Protein AF-A0A439CMP8-F1 (afdb_monomer)

Sequence (74 aa):
PRRAAQGRGRALWEQNAKLYICGSRAIGEGVKTEVVKMVINGKKERGDEDASEESVKEWWEGLRNVRYATDVFD

Radius of gyration: 13.37 Å; Cα contacts (8 Å, |Δi|>4): 59; chains: 1; bounding box: 38×22×31 Å

Organism: NCBI:txid363999

Structure (mmCIF, N/CA/C/O backbone):
data_AF-A0A439CMP8-F1
#
_entry.id   AF-A0A439CMP8-F1
#
loop_
_atom_site.group_PDB
_atom_site.id
_atom_site.type_symbol
_atom_site.label_atom_id
_atom_site.label_alt_id
_atom_site.label_comp_id
_atom_site.label_asym_id
_atom_site.label_entity_id
_atom_site.label_seq_id
_atom_site.pdbx_PDB_ins_code
_atom_site.Cartn_x
_atom_site.Cartn_y
_atom_site.Cartn_z
_atom_site.occupancy
_atom_site.B_iso_or_equiv
_atom_site.auth_seq_id
_atom_site.auth_comp_id
_atom_site.auth_asym_id
_atom_site.auth_atom_id
_atom_site.pdbx_PDB_model_num
ATOM 1 N N . PRO A 1 1 ? -22.078 12.565 -7.317 1.00 48.41 1 PRO A N 1
ATOM 2 C CA . PRO A 1 1 ? -21.22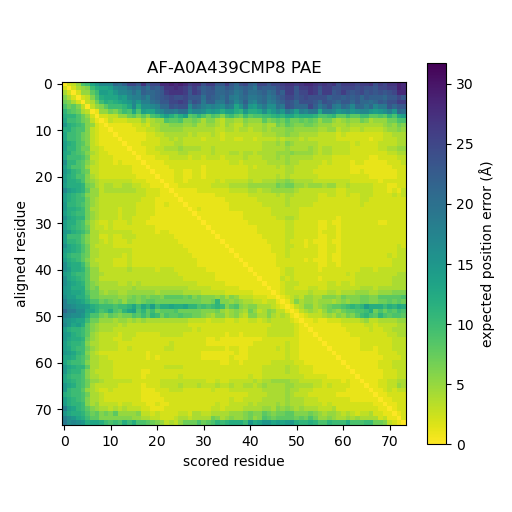1 11.981 -8.385 1.00 48.41 1 PRO A CA 1
ATOM 3 C C . PRO A 1 1 ? -19.770 11.651 -7.965 1.00 48.41 1 PRO A C 1
ATOM 5 O O . PRO A 1 1 ? -19.293 10.583 -8.324 1.00 48.41 1 PRO A O 1
ATOM 8 N N . ARG A 1 2 ? -19.067 12.502 -7.192 1.00 47.19 2 ARG A N 1
ATOM 9 C CA . ARG A 1 2 ? -17.653 12.264 -6.803 1.00 47.19 2 ARG A CA 1
ATOM 10 C C . ARG A 1 2 ? -17.419 11.151 -5.760 1.00 47.19 2 ARG A C 1
ATOM 12 O O . ARG A 1 2 ? -16.355 10.546 -5.767 1.00 47.19 2 ARG A O 1
ATOM 19 N N . ARG A 1 3 ? -18.410 10.815 -4.921 1.00 47.41 3 ARG A N 1
ATOM 20 C CA . ARG A 1 3 ? -18.286 9.755 -3.891 1.00 47.41 3 ARG A CA 1
ATOM 21 C C . ARG A 1 3 ? -18.315 8.318 -4.439 1.00 47.41 3 ARG A C 1
ATOM 23 O O . ARG A 1 3 ? -17.722 7.438 -3.835 1.00 47.41 3 ARG A O 1
ATOM 30 N N . ALA A 1 4 ? -18.942 8.071 -5.593 1.00 46.66 4 ALA A N 1
ATOM 31 C CA . ALA A 1 4 ? -19.047 6.716 -6.157 1.00 46.66 4 ALA A CA 1
ATOM 32 C C . ALA A 1 4 ? -17.728 6.201 -6.775 1.00 46.66 4 ALA A C 1
ATOM 34 O O . ALA A 1 4 ? -17.521 4.994 -6.871 1.00 46.66 4 ALA A O 1
ATOM 35 N N . ALA A 1 5 ? -16.821 7.101 -7.176 1.00 49.69 5 ALA A N 1
ATOM 36 C CA . ALA A 1 5 ? -15.498 6.734 -7.685 1.00 49.69 5 ALA A CA 1
ATOM 37 C C . ALA A 1 5 ? -14.495 6.428 -6.555 1.00 49.69 5 ALA A C 1
ATOM 39 O O . ALA A 1 5 ? -13.665 5.536 -6.711 1.00 49.69 5 ALA A O 1
ATOM 40 N N . GLN A 1 6 ? -14.620 7.097 -5.399 1.00 53.00 6 GLN A N 1
ATOM 41 C CA . GLN A 1 6 ? -13.745 6.898 -4.230 1.00 53.00 6 GLN A CA 1
ATOM 42 C C . GLN A 1 6 ? -13.837 5.487 -3.616 1.00 53.00 6 GLN A C 1
ATOM 44 O O . GLN A 1 6 ? -12.893 5.048 -2.971 1.00 53.00 6 GLN A O 1
ATOM 49 N N . GLY A 1 7 ? -14.925 4.744 -3.851 1.00 60.62 7 GLY A N 1
ATOM 50 C CA . GLY A 1 7 ? -15.102 3.391 -3.305 1.00 60.62 7 GLY A CA 1
ATOM 51 C C . GLY A 1 7 ? -14.439 2.262 -4.104 1.00 60.62 7 GLY A C 1
ATOM 52 O O . GLY A 1 7 ? -14.162 1.208 -3.539 1.00 60.62 7 GLY A O 1
ATOM 53 N N . ARG A 1 8 ? -14.161 2.448 -5.404 1.00 71.50 8 ARG A N 1
ATOM 54 C CA . ARG A 1 8 ? -13.720 1.335 -6.274 1.00 71.50 8 ARG A CA 1
ATOM 55 C C . ARG A 1 8 ? -12.312 0.850 -5.943 1.00 71.50 8 ARG A C 1
ATOM 57 O O . ARG A 1 8 ? -12.095 -0.352 -5.870 1.00 71.50 8 ARG A O 1
ATOM 64 N N . GLY A 1 9 ? -11.379 1.774 -5.704 1.00 78.69 9 GLY A N 1
ATOM 65 C CA . GLY A 1 9 ? -10.008 1.424 -5.315 1.00 78.69 9 GLY A CA 1
ATOM 66 C C . GLY A 1 9 ? -9.967 0.659 -3.991 1.00 78.69 9 GLY A C 1
ATOM 67 O O . GLY A 1 9 ? -9.291 -0.360 -3.885 1.00 78.69 9 GLY A O 1
ATOM 68 N N . ARG A 1 10 ? -10.775 1.090 -3.014 1.00 81.25 10 ARG A N 1
ATOM 69 C CA . ARG A 1 10 ? -10.907 0.411 -1.723 1.00 81.25 10 ARG A CA 1
ATOM 70 C C . ARG A 1 10 ? -11.512 -0.990 -1.863 1.00 81.25 10 ARG A C 1
ATOM 72 O O . ARG A 1 10 ? -10.952 -1.936 -1.324 1.00 81.25 10 ARG A O 1
ATOM 79 N N . ALA A 1 11 ? -12.594 -1.131 -2.629 1.00 87.88 11 ALA A N 1
ATOM 80 C CA . ALA A 1 11 ? -13.230 -2.427 -2.863 1.00 87.88 11 ALA A CA 1
ATOM 81 C C . ALA A 1 11 ? -12.286 -3.424 -3.559 1.00 87.88 11 ALA A C 1
ATOM 83 O O . ALA A 1 11 ? -12.267 -4.598 -3.205 1.00 87.88 11 ALA A O 1
ATOM 84 N N . LEU A 1 12 ? -11.483 -2.964 -4.526 1.00 91.19 12 LEU A N 1
ATOM 85 C CA . LEU A 1 12 ? -10.466 -3.792 -5.182 1.00 91.19 12 LEU A CA 1
ATOM 86 C C . LEU A 1 12 ? -9.361 -4.208 -4.208 1.00 91.19 12 LEU A C 1
ATOM 88 O O . LEU A 1 12 ? -8.936 -5.361 -4.203 1.00 91.19 12 LEU A O 1
ATOM 92 N N . TRP A 1 13 ? -8.907 -3.281 -3.364 1.00 90.25 13 TRP A N 1
ATO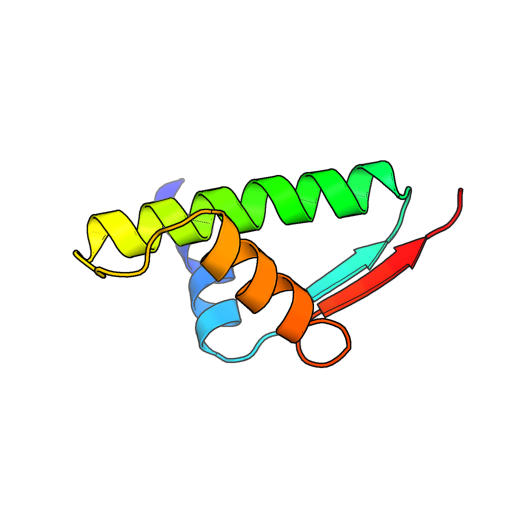M 93 C CA . TRP A 1 13 ? -7.896 -3.571 -2.355 1.00 90.25 13 TRP A CA 1
ATOM 94 C C . TRP A 1 13 ? -8.366 -4.640 -1.363 1.00 90.25 13 TRP A C 1
ATOM 96 O O . TRP A 1 13 ? -7.631 -5.596 -1.119 1.00 90.25 13 TRP A O 1
ATOM 106 N N . GLU A 1 14 ? -9.600 -4.521 -0.861 1.00 88.81 14 GLU A N 1
ATOM 107 C CA . GLU A 1 14 ? -10.256 -5.515 0.003 1.00 88.81 14 GLU A CA 1
ATOM 108 C C . GLU A 1 14 ? -10.413 -6.882 -0.697 1.00 88.81 14 GLU A C 1
ATOM 110 O O . GLU A 1 14 ? -10.338 -7.921 -0.049 1.00 88.81 14 GLU A O 1
ATOM 115 N N . GLN A 1 15 ? -10.524 -6.897 -2.030 1.00 93.81 15 GLN A N 1
ATOM 116 C CA . GLN A 1 15 ? -10.576 -8.100 -2.877 1.00 93.81 15 GLN A CA 1
ATOM 117 C C . GLN A 1 15 ? -9.196 -8.596 -3.344 1.00 93.81 15 GLN A C 1
ATOM 119 O O . GLN A 1 15 ? -9.067 -9.245 -4.380 1.00 93.81 15 GLN A O 1
ATOM 124 N N . ASN A 1 16 ? -8.141 -8.309 -2.589 1.00 91.81 16 ASN A N 1
ATOM 125 C CA . ASN A 1 16 ? -6.786 -8.763 -2.884 1.00 91.81 16 ASN A CA 1
ATOM 126 C C . ASN A 1 16 ? -6.157 -8.243 -4.205 1.00 91.81 16 ASN A C 1
ATOM 128 O O . ASN A 1 16 ? -5.241 -8.869 -4.747 1.00 91.81 16 ASN A O 1
ATOM 132 N N . ALA A 1 17 ? -6.526 -7.048 -4.682 1.00 94.88 17 ALA A N 1
ATOM 133 C CA . ALA A 1 17 ? -5.854 -6.418 -5.830 1.00 94.88 17 ALA A CA 1
ATOM 134 C C . ALA A 1 17 ? -4.371 -6.088 -5.571 1.00 94.88 17 ALA A C 1
ATOM 136 O O . ALA A 1 17 ? -4.009 -5.682 -4.467 1.00 94.88 17 ALA A O 1
ATOM 137 N N . LYS A 1 18 ? -3.519 -6.213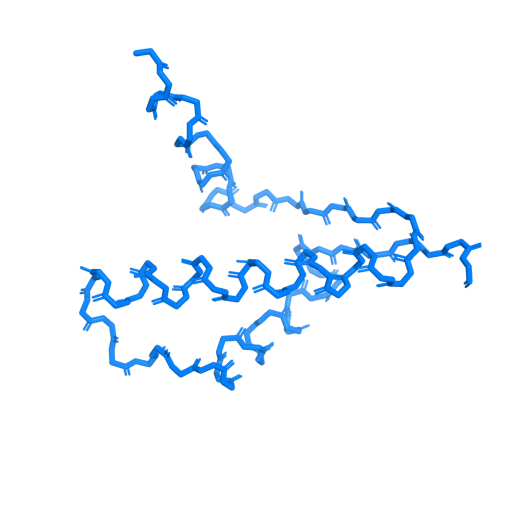 -6.596 1.00 95.88 18 LYS A N 1
ATOM 138 C CA . LYS A 1 18 ? -2.089 -5.866 -6.529 1.00 95.88 18 LYS A CA 1
ATOM 139 C C . LYS A 1 18 ? -1.842 -4.413 -6.946 1.00 95.88 18 LYS A C 1
ATOM 141 O O . LYS A 1 18 ? -2.510 -3.916 -7.850 1.00 95.88 18 LYS A O 1
ATOM 146 N N . LEU A 1 19 ? -0.862 -3.760 -6.326 1.00 95.12 19 LEU A N 1
ATOM 147 C CA . LEU A 1 19 ? -0.427 -2.397 -6.643 1.00 95.12 19 LEU A CA 1
ATOM 148 C C . LEU A 1 19 ? 0.982 -2.396 -7.254 1.00 95.12 19 LEU A C 1
ATOM 150 O O . LEU A 1 19 ? 1.902 -3.000 -6.717 1.00 95.12 19 LEU A O 1
ATOM 154 N N . TYR A 1 20 ? 1.176 -1.669 -8.349 1.00 96.12 20 TYR A N 1
ATOM 155 C CA . TYR A 1 20 ? 2.484 -1.509 -8.983 1.00 96.12 20 TYR A CA 1
ATOM 156 C C . TYR A 1 20 ? 2.832 -0.027 -9.020 1.00 96.12 20 TYR A C 1
ATOM 158 O O . TYR A 1 20 ? 2.033 0.785 -9.485 1.00 96.12 20 TYR A O 1
ATOM 166 N N . ILE A 1 21 ? 4.003 0.321 -8.497 1.00 96.06 21 ILE A N 1
ATOM 167 C CA . ILE A 1 21 ? 4.485 1.697 -8.399 1.00 96.06 21 ILE A CA 1
ATOM 168 C C . ILE A 1 21 ? 5.712 1.806 -9.297 1.00 96.06 21 ILE A C 1
ATOM 170 O O . ILE A 1 21 ? 6.681 1.089 -9.089 1.00 96.06 21 ILE A O 1
ATOM 174 N N . CYS A 1 22 ? 5.663 2.677 -10.298 1.00 96.38 22 CYS A N 1
ATOM 175 C CA . CYS A 1 22 ? 6.732 2.881 -11.273 1.00 96.38 22 CYS A CA 1
ATOM 176 C C . CYS A 1 22 ? 7.107 4.369 -11.298 1.00 96.38 22 CYS A C 1
ATOM 178 O O . CYS A 1 22 ? 6.214 5.219 -11.260 1.00 96.38 22 CYS 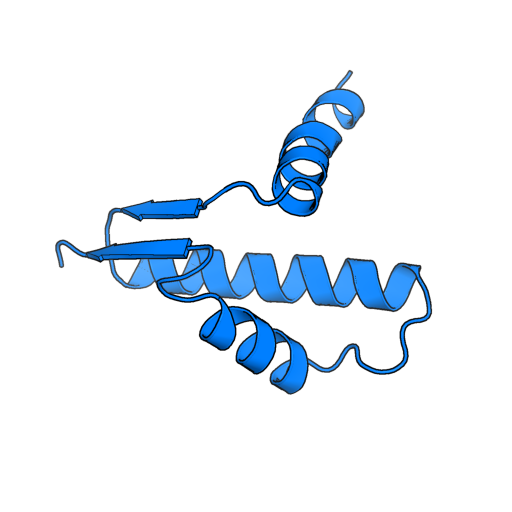A O 1
ATOM 180 N N . GLY A 1 23 ? 8.404 4.689 -11.321 1.00 95.38 23 GLY A N 1
ATOM 181 C CA . GLY A 1 23 ? 8.897 6.068 -11.400 1.00 95.38 23 GLY A CA 1
ATOM 182 C C . GLY A 1 23 ? 10.120 6.325 -10.520 1.00 95.38 23 GLY A C 1
ATOM 183 O O . GLY A 1 23 ? 11.017 5.495 -10.443 1.00 95.38 23 GLY A O 1
ATOM 184 N N . SER A 1 24 ? 10.179 7.485 -9.868 1.00 96.56 24 SER A N 1
ATOM 185 C CA . SER A 1 24 ? 11.265 7.822 -8.941 1.00 96.56 24 SER A CA 1
ATOM 186 C C . SER A 1 24 ? 11.077 7.201 -7.555 1.00 96.56 24 SER A C 1
ATOM 188 O O . SER A 1 24 ? 9.950 6.912 -7.136 1.00 96.56 24 SER A O 1
ATOM 190 N N . ARG A 1 25 ? 12.161 7.095 -6.773 1.00 95.38 25 ARG A N 1
ATOM 191 C CA . ARG A 1 25 ? 12.081 6.738 -5.338 1.00 95.38 25 ARG A CA 1
ATOM 192 C C . ARG A 1 25 ? 11.121 7.653 -4.582 1.00 95.38 25 ARG A C 1
ATOM 194 O O . ARG A 1 25 ? 10.346 7.185 -3.752 1.00 95.38 25 ARG A O 1
ATOM 201 N N . ALA A 1 26 ? 11.124 8.944 -4.917 1.00 96.44 26 ALA A N 1
ATOM 202 C CA . ALA A 1 26 ? 10.236 9.932 -4.310 1.00 96.44 26 ALA A CA 1
ATOM 203 C C . ALA A 1 26 ? 8.745 9.611 -4.530 1.00 96.44 26 ALA A C 1
ATOM 205 O O . ALA A 1 26 ? 7.935 9.830 -3.629 1.00 96.44 26 ALA A O 1
ATOM 206 N N . ILE A 1 27 ? 8.376 9.047 -5.688 1.00 95.69 27 ILE A N 1
ATOM 207 C CA . ILE A 1 27 ? 7.002 8.583 -5.938 1.00 95.69 27 ILE A CA 1
ATOM 208 C C . ILE A 1 27 ? 6.658 7.413 -5.010 1.00 95.69 27 ILE A C 1
ATOM 210 O O . ILE A 1 27 ? 5.587 7.417 -4.405 1.00 95.69 27 ILE A O 1
ATOM 214 N N . GLY A 1 28 ? 7.567 6.446 -4.852 1.00 95.25 28 GLY A N 1
ATOM 215 C CA . GLY A 1 28 ? 7.393 5.321 -3.925 1.00 95.25 28 GLY A CA 1
ATOM 216 C C . GLY A 1 28 ? 7.122 5.770 -2.488 1.00 95.25 28 GLY A C 1
ATOM 217 O O . GLY A 1 28 ? 6.140 5.340 -1.878 1.00 95.25 28 GLY A O 1
ATOM 218 N N . GLU A 1 29 ? 7.935 6.695 -1.979 1.00 95.69 29 GLU A N 1
ATOM 219 C CA . GLU A 1 29 ? 7.780 7.245 -0.626 1.00 95.69 29 GLU A CA 1
ATOM 220 C C . GLU A 1 29 ? 6.499 8.074 -0.463 1.00 95.69 29 GLU A C 1
ATOM 222 O O . GLU A 1 29 ? 5.822 7.994 0.568 1.00 95.69 29 GLU A O 1
ATOM 227 N N . GLY A 1 30 ? 6.113 8.830 -1.495 1.00 97.19 30 GLY A N 1
ATOM 228 C CA . GLY A 1 30 ? 4.855 9.575 -1.509 1.00 97.19 30 GLY A CA 1
ATOM 229 C C . GLY A 1 30 ? 3.637 8.654 -1.417 1.00 97.19 30 GLY A C 1
ATOM 230 O O . GLY A 1 30 ? 2.749 8.878 -0.592 1.00 97.19 30 GLY A O 1
ATOM 231 N N . VAL A 1 31 ? 3.623 7.574 -2.207 1.00 96.19 31 VAL A N 1
ATOM 232 C CA . VAL A 1 31 ? 2.557 6.560 -2.168 1.00 96.19 31 VAL A CA 1
ATOM 233 C C . VAL A 1 31 ? 2.497 5.883 -0.800 1.00 96.19 31 VAL A C 1
ATOM 235 O O . VAL A 1 31 ? 1.418 5.806 -0.216 1.00 96.19 31 VAL A O 1
ATOM 238 N N . LYS A 1 32 ? 3.639 5.444 -0.257 1.00 95.62 32 LYS A N 1
ATOM 239 C CA . LYS A 1 32 ? 3.720 4.852 1.087 1.00 95.62 32 LYS A CA 1
ATOM 240 C C . LYS A 1 32 ? 3.125 5.782 2.145 1.00 95.62 32 LYS A C 1
ATOM 242 O O . LYS A 1 32 ? 2.276 5.363 2.928 1.00 95.62 32 LYS A O 1
ATOM 247 N N . THR A 1 33 ? 3.535 7.049 2.135 1.00 96.44 33 THR A N 1
ATOM 248 C CA . THR A 1 33 ? 3.060 8.067 3.082 1.00 96.44 33 THR A CA 1
ATOM 249 C C . THR A 1 33 ? 1.541 8.221 3.033 1.00 96.44 33 THR A C 1
ATOM 251 O O . THR A 1 33 ? 0.889 8.242 4.078 1.00 96.44 33 THR A O 1
ATOM 254 N N . GLU A 1 34 ? 0.959 8.310 1.836 1.00 95.69 34 GLU A N 1
ATOM 255 C CA . GLU A 1 34 ? -0.485 8.496 1.693 1.00 95.69 34 GLU A CA 1
ATOM 256 C C . GLU A 1 34 ? -1.270 7.232 2.061 1.00 95.69 34 GLU A C 1
ATOM 258 O O . GLU A 1 34 ? -2.292 7.316 2.741 1.00 95.69 34 GLU A O 1
ATOM 263 N N . VAL A 1 35 ? -0.773 6.043 1.700 1.00 94.25 35 VAL A N 1
ATOM 264 C CA . VAL A 1 35 ? -1.406 4.774 2.090 1.00 94.25 35 VAL A CA 1
ATOM 265 C C . VAL A 1 35 ? -1.430 4.605 3.605 1.00 94.25 35 VAL A C 1
ATOM 267 O O . VAL A 1 35 ? -2.484 4.290 4.158 1.00 94.25 35 VAL A O 1
ATOM 270 N N . VAL A 1 36 ? -0.310 4.866 4.284 1.00 94.69 36 VAL A N 1
ATOM 271 C CA . VAL A 1 36 ? -0.229 4.796 5.749 1.00 94.69 36 VAL A CA 1
ATOM 272 C C . VAL A 1 36 ? -1.267 5.724 6.387 1.00 94.69 36 VAL A C 1
ATOM 274 O O . VAL A 1 36 ? -2.044 5.287 7.237 1.00 94.69 36 VAL A O 1
ATOM 277 N N . LYS A 1 37 ? -1.368 6.976 5.920 1.00 94.88 37 LYS A N 1
ATOM 278 C CA . LYS A 1 37 ? -2.381 7.933 6.399 1.00 94.88 37 LYS A CA 1
ATOM 279 C C . LYS A 1 37 ? -3.811 7.442 6.167 1.00 94.88 37 LYS A C 1
ATOM 281 O O . LYS A 1 37 ? -4.621 7.481 7.092 1.00 94.88 37 LYS A O 1
ATOM 286 N N . MET A 1 38 ? -4.126 6.963 4.960 1.00 92.88 38 MET A N 1
ATOM 287 C CA . MET A 1 38 ? -5.460 6.450 4.625 1.00 92.88 38 MET A CA 1
ATOM 288 C C . MET A 1 38 ? -5.860 5.274 5.524 1.00 92.88 38 MET A C 1
ATOM 290 O O . MET A 1 38 ? -6.999 5.210 5.987 1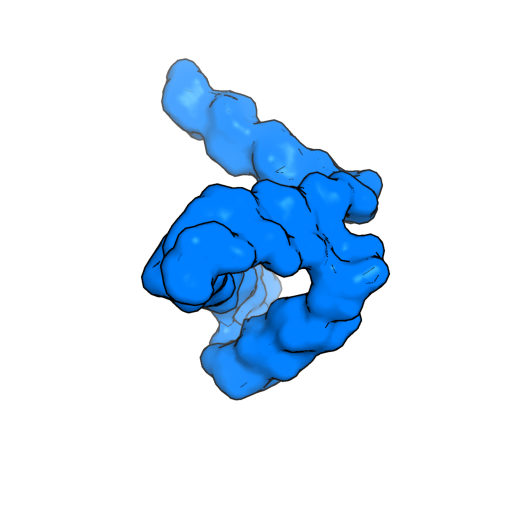.00 92.88 38 MET A O 1
ATOM 294 N N . VAL A 1 39 ? -4.929 4.360 5.804 1.00 92.31 39 VAL A N 1
ATOM 295 C CA . VAL A 1 39 ? -5.186 3.185 6.645 1.00 92.31 39 VAL A CA 1
ATOM 296 C C . VAL A 1 39 ? -5.360 3.571 8.111 1.00 92.31 39 VAL A C 1
ATOM 298 O O . VAL A 1 39 ? -6.310 3.100 8.730 1.00 92.31 39 VAL A O 1
ATOM 301 N N . ILE A 1 40 ? -4.519 4.458 8.655 1.00 94.06 40 ILE A N 1
ATOM 302 C CA . ILE A 1 40 ? -4.680 4.980 10.023 1.00 94.06 40 ILE A CA 1
ATOM 303 C C . ILE A 1 40 ? -6.045 5.654 10.184 1.00 94.06 40 ILE A C 1
ATOM 305 O O . ILE A 1 40 ? -6.750 5.382 11.153 1.00 94.06 40 ILE A O 1
ATOM 309 N N . ASN A 1 41 ? -6.439 6.505 9.231 1.00 92.31 41 ASN A N 1
ATOM 310 C CA . ASN A 1 41 ? -7.736 7.180 9.272 1.00 92.31 41 ASN A CA 1
ATOM 311 C C . ASN A 1 41 ? -8.887 6.165 9.258 1.00 92.31 41 ASN A C 1
ATOM 313 O O . ASN A 1 41 ? -9.761 6.231 10.116 1.00 92.31 41 ASN A O 1
ATOM 317 N N . GLY A 1 42 ? -8.838 5.171 8.365 1.00 90.00 42 GLY A N 1
ATOM 318 C CA . GLY A 1 42 ? -9.853 4.117 8.310 1.00 90.00 42 GLY A CA 1
ATOM 319 C C . GLY A 1 42 ? -9.905 3.240 9.567 1.00 90.00 42 GLY A C 1
ATOM 320 O O . GLY A 1 42 ? -10.987 2.830 9.974 1.00 90.00 42 GLY A O 1
ATOM 321 N N . LYS A 1 43 ? -8.760 2.967 10.207 1.00 91.25 43 LYS A N 1
ATOM 322 C CA . LYS A 1 43 ? -8.690 2.249 11.491 1.00 91.25 43 LYS A CA 1
ATOM 323 C C . LYS A 1 43 ? -9.330 3.060 12.624 1.00 91.25 43 LYS A C 1
ATOM 325 O O . LYS A 1 43 ? -10.175 2.540 13.347 1.00 91.25 43 LYS A O 1
ATOM 330 N N . LYS A 1 44 ? -9.006 4.355 12.721 1.00 90.62 44 LYS A N 1
ATOM 331 C CA . LYS A 1 44 ? -9.598 5.275 13.710 1.00 90.62 44 LYS A CA 1
ATOM 332 C C . LYS A 1 44 ? -11.111 5.409 13.551 1.00 90.62 44 LYS A C 1
ATOM 334 O O . LYS A 1 44 ? -11.824 5.389 14.546 1.00 90.62 44 LYS A O 1
ATOM 339 N N . GLU A 1 45 ? -11.605 5.505 12.317 1.00 91.06 45 GLU A N 1
ATOM 340 C CA . GLU A 1 45 ? -13.046 5.569 12.026 1.00 91.06 45 GLU A CA 1
ATOM 341 C C . GLU A 1 45 ? -13.805 4.307 12.469 1.00 91.06 45 GLU A C 1
ATOM 343 O O . GLU A 1 45 ? -14.983 4.394 12.811 1.00 91.06 45 GLU A O 1
ATOM 348 N N . ARG A 1 46 ? -13.145 3.141 12.478 1.00 89.19 46 ARG A N 1
ATOM 349 C CA . ARG A 1 46 ? -13.725 1.862 12.921 1.00 89.19 46 ARG 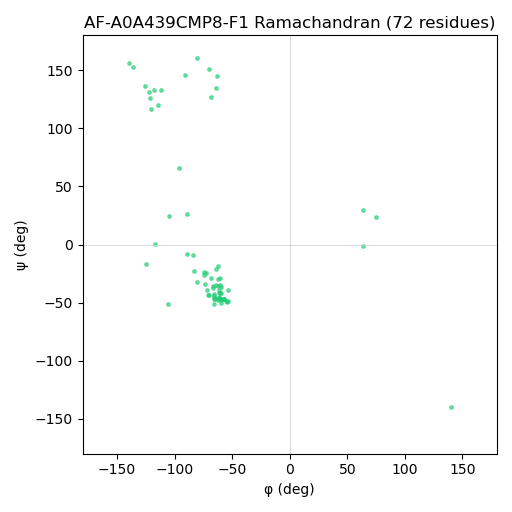A CA 1
ATOM 350 C C . ARG A 1 46 ? -13.556 1.583 14.416 1.00 89.19 46 ARG A C 1
ATOM 352 O O . ARG A 1 46 ? -14.155 0.633 14.909 1.00 89.19 46 ARG A O 1
ATOM 359 N N . GLY A 1 47 ? -12.783 2.405 15.127 1.00 89.75 47 GLY A N 1
ATOM 360 C CA . GLY A 1 47 ? -12.439 2.164 16.528 1.00 89.75 47 GLY A CA 1
ATOM 361 C C . GLY A 1 47 ? -11.401 1.055 16.723 1.00 89.75 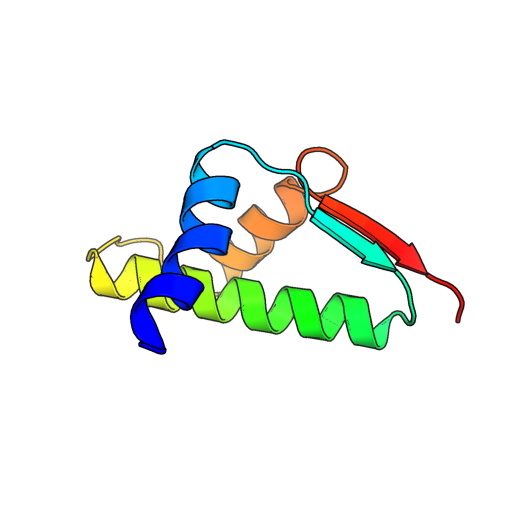47 GLY A C 1
ATOM 362 O O . GLY A 1 47 ? -11.353 0.468 17.798 1.00 89.75 47 GLY A O 1
ATOM 363 N N . ASP A 1 48 ? -10.584 0.759 15.705 1.00 88.94 48 ASP A N 1
ATOM 364 C CA . ASP A 1 48 ? -9.508 -0.231 15.811 1.00 88.94 48 ASP A CA 1
ATOM 365 C C . ASP A 1 48 ? -8.414 0.307 16.763 1.00 88.94 48 ASP A C 1
ATOM 367 O O . ASP A 1 48 ? -7.894 1.407 16.557 1.00 88.94 48 ASP A O 1
ATOM 371 N N . GLU A 1 49 ? -8.038 -0.466 17.787 1.00 79.69 49 GLU A N 1
ATOM 372 C CA . GLU A 1 49 ? -7.080 -0.038 18.827 1.00 79.69 49 GLU A CA 1
ATOM 373 C C . GLU A 1 49 ? -5.647 0.136 18.290 1.00 79.69 49 GLU A C 1
ATOM 375 O O . GLU A 1 49 ? -4.892 0.990 18.757 1.00 79.69 49 GLU A O 1
ATOM 380 N N . ASP A 1 50 ? -5.279 -0.620 17.253 1.00 80.19 50 ASP A N 1
ATOM 381 C CA . ASP A 1 50 ? -3.941 -0.608 16.660 1.00 80.19 50 ASP A CA 1
ATOM 382 C C . ASP A 1 50 ? -3.851 0.312 15.427 1.00 80.19 50 ASP A C 1
ATOM 384 O O . ASP A 1 50 ? -3.680 -0.133 14.287 1.00 80.19 50 ASP A O 1
ATOM 388 N N . ALA A 1 51 ? -4.002 1.621 15.646 1.00 87.38 51 ALA A N 1
ATOM 389 C CA . ALA A 1 51 ? -3.929 2.660 14.610 1.00 87.38 51 ALA A CA 1
ATOM 390 C C . ALA A 1 51 ? -2.622 3.479 14.645 1.00 87.38 51 ALA A C 1
ATOM 392 O O . ALA A 1 51 ? -2.598 4.634 14.206 1.00 87.38 51 ALA A O 1
ATOM 393 N N . SER A 1 52 ? -1.546 2.910 15.198 1.00 93.00 52 SER A N 1
ATOM 394 C CA . SER A 1 52 ? -0.251 3.590 15.278 1.00 93.00 52 SER A CA 1
ATOM 395 C C . SER A 1 52 ? 0.405 3.718 13.897 1.00 93.00 52 SER A C 1
ATOM 397 O O . SER A 1 52 ? 0.189 2.902 13.000 1.00 93.00 52 SER A O 1
ATOM 399 N N . GLU A 1 53 ? 1.221 4.754 13.705 1.00 92.94 53 GLU A N 1
ATOM 400 C CA . GLU A 1 53 ? 1.938 4.933 12.439 1.00 92.94 53 GLU A CA 1
ATOM 401 C C . GLU A 1 53 ? 2.982 3.837 12.204 1.00 92.94 53 GLU A C 1
ATOM 403 O O . GLU A 1 53 ? 3.170 3.400 11.070 1.00 92.94 53 GLU A O 1
ATOM 408 N N . GLU A 1 54 ? 3.630 3.370 13.269 1.00 94.69 54 GLU A N 1
ATOM 409 C CA . GLU A 1 54 ? 4.631 2.306 13.214 1.00 94.69 54 GLU A CA 1
ATOM 410 C C . GLU A 1 54 ? 4.011 0.973 12.786 1.00 94.69 54 GLU A C 1
ATOM 412 O O . GLU A 1 54 ? 4.452 0.397 11.792 1.00 94.69 54 GLU A O 1
ATOM 417 N N . SER A 1 55 ? 2.924 0.544 13.437 1.00 94.56 55 SER A N 1
ATOM 418 C CA . SER A 1 55 ? 2.250 -0.716 13.093 1.00 94.56 55 SER A CA 1
ATOM 419 C C . SER A 1 55 ? 1.688 -0.714 11.671 1.00 94.56 55 SER A C 1
ATOM 421 O O . SER A 1 55 ? 1.737 -1.723 10.967 1.00 94.56 55 SER A O 1
ATOM 423 N N . VAL A 1 56 ? 1.198 0.431 11.185 1.00 95.62 56 VAL A N 1
ATOM 424 C CA . VAL A 1 56 ? 0.723 0.552 9.799 1.00 95.62 56 VAL A CA 1
ATOM 425 C C . VAL A 1 56 ? 1.882 0.584 8.795 1.00 95.62 56 VAL A C 1
ATOM 427 O O . VAL A 1 56 ? 1.740 0.041 7.698 1.00 95.62 56 VAL A O 1
ATOM 430 N N . LYS A 1 57 ? 3.036 1.168 9.141 1.00 96.19 57 LYS A N 1
ATOM 431 C CA . LYS A 1 57 ? 4.244 1.091 8.302 1.00 96.19 57 LYS A CA 1
ATOM 432 C C . LYS A 1 57 ? 4.772 -0.336 8.213 1.00 96.19 57 LYS A C 1
ATOM 434 O O . LYS A 1 57 ? 5.076 -0.778 7.112 1.00 96.19 57 LYS A O 1
ATOM 439 N N . GLU A 1 58 ? 4.842 -1.055 9.327 1.00 96.44 58 GLU A N 1
ATOM 440 C CA . GLU A 1 58 ? 5.265 -2.458 9.345 1.00 96.44 58 GLU A CA 1
ATOM 441 C C . GLU A 1 58 ? 4.317 -3.332 8.513 1.00 96.44 58 GLU A C 1
ATOM 443 O O . GLU A 1 58 ? 4.766 -4.088 7.649 1.00 96.44 58 GLU A O 1
ATOM 448 N N . TRP A 1 59 ? 3.002 -3.148 8.690 1.00 95.25 59 TRP A N 1
ATOM 449 C CA . TRP A 1 59 ? 1.991 -3.782 7.843 1.00 95.25 59 TRP A CA 1
ATOM 450 C C . TRP A 1 59 ? 2.246 -3.500 6.363 1.00 95.25 59 TRP A C 1
ATOM 452 O O . TRP A 1 59 ? 2.244 -4.437 5.570 1.00 95.25 59 TRP A O 1
ATOM 462 N N . TRP A 1 60 ? 2.486 -2.239 5.991 1.00 95.94 60 TRP A N 1
ATOM 463 C CA . TRP A 1 60 ? 2.762 -1.864 4.607 1.00 95.94 60 TRP A CA 1
ATOM 464 C C . TRP A 1 60 ? 4.000 -2.578 4.069 1.00 95.94 60 TRP A C 1
ATOM 466 O O . TRP A 1 60 ? 3.896 -3.219 3.031 1.00 95.94 60 TRP A O 1
ATOM 476 N N . GLU A 1 61 ? 5.132 -2.551 4.776 1.00 95.69 61 GLU A N 1
ATOM 477 C CA . GLU A 1 61 ? 6.361 -3.225 4.332 1.00 95.69 61 GLU A CA 1
ATOM 478 C C . GLU A 1 61 ? 6.169 -4.739 4.154 1.00 95.69 61 GLU A C 1
ATOM 480 O O . GLU A 1 61 ? 6.668 -5.318 3.186 1.00 95.69 61 GLU A O 1
ATOM 485 N N . GLY A 1 62 ? 5.369 -5.376 5.015 1.00 96.56 62 GLY A N 1
ATOM 486 C CA . GLY A 1 62 ? 5.018 -6.794 4.894 1.00 96.56 62 GLY A CA 1
ATOM 487 C C . GLY A 1 62 ? 4.242 -7.148 3.617 1.00 96.56 62 GLY A C 1
ATOM 488 O O . GLY A 1 62 ? 4.215 -8.307 3.203 1.00 96.56 62 GLY A O 1
ATOM 489 N N . LEU A 1 63 ? 3.631 -6.167 2.945 1.00 96.69 63 LEU A N 1
ATOM 490 C CA . LEU A 1 6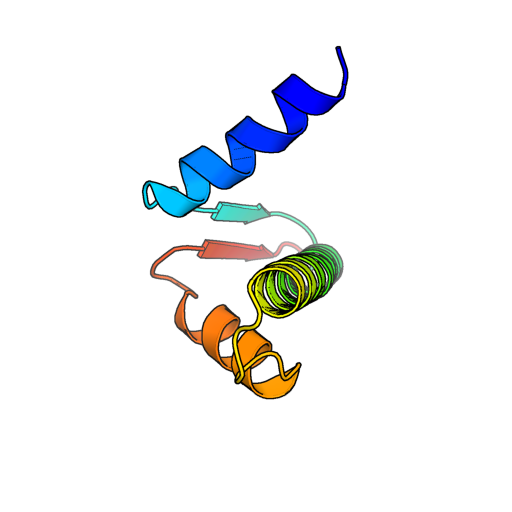3 ? 2.942 -6.373 1.670 1.00 96.69 63 LEU A CA 1
ATOM 491 C C . LEU A 1 63 ? 3.883 -6.325 0.461 1.00 96.69 63 LEU A C 1
ATOM 493 O O . LEU A 1 63 ? 3.444 -6.635 -0.657 1.00 96.69 63 LEU A O 1
ATOM 497 N N . ARG A 1 64 ? 5.148 -5.928 0.638 1.00 95.38 64 ARG A N 1
ATOM 498 C CA . ARG A 1 64 ? 6.095 -5.792 -0.471 1.00 95.38 64 ARG A CA 1
ATOM 499 C C . ARG A 1 64 ? 6.351 -7.151 -1.106 1.00 95.38 64 ARG A C 1
ATOM 501 O O . ARG A 1 64 ? 6.542 -8.147 -0.420 1.00 95.38 64 ARG A O 1
ATOM 508 N N . ASN A 1 65 ? 6.339 -7.199 -2.433 1.00 93.94 65 ASN A N 1
ATOM 509 C CA . ASN A 1 65 ? 6.439 -8.416 -3.248 1.00 93.94 65 ASN A CA 1
ATOM 510 C C . ASN A 1 65 ? 5.275 -9.417 -3.088 1.00 93.94 65 ASN A C 1
ATOM 512 O O . ASN A 1 65 ? 5.242 -10.414 -3.806 1.00 93.94 65 ASN A O 1
ATOM 516 N N . VAL A 1 66 ? 4.290 -9.146 -2.222 1.00 95.25 66 VAL A N 1
ATOM 517 C CA . VAL A 1 66 ? 3.073 -9.965 -2.070 1.00 95.25 66 VAL A CA 1
ATOM 518 C C . VAL A 1 66 ? 1.872 -9.258 -2.700 1.00 95.25 66 VAL A C 1
ATOM 520 O O . VAL A 1 66 ? 1.153 -9.830 -3.523 1.00 95.25 66 VAL A O 1
ATOM 523 N N . ARG A 1 67 ? 1.657 -7.991 -2.331 1.00 96.00 67 ARG A N 1
ATOM 524 C CA . ARG A 1 67 ? 0.495 -7.184 -2.738 1.00 96.00 67 ARG A CA 1
ATOM 525 C C . ARG A 1 67 ? 0.892 -5.873 -3.403 1.00 96.00 67 ARG A C 1
ATOM 527 O O . ARG A 1 67 ? 0.057 -5.304 -4.102 1.00 96.00 67 ARG A O 1
ATOM 534 N N . TYR A 1 68 ? 2.137 -5.418 -3.252 1.00 96.19 68 TYR A N 1
ATOM 535 C CA . TYR A 1 68 ? 2.670 -4.348 -4.090 1.00 96.19 68 TYR A CA 1
ATOM 536 C C . TYR A 1 68 ? 4.120 -4.571 -4.522 1.00 96.19 68 TYR A C 1
ATOM 538 O O . TYR A 1 68 ? 4.876 -5.285 -3.863 1.00 96.19 68 TYR A O 1
ATOM 546 N N . ALA A 1 69 ? 4.503 -3.943 -5.631 1.00 96.56 69 ALA A N 1
ATOM 547 C CA . ALA A 1 69 ? 5.870 -3.910 -6.139 1.00 96.56 69 ALA A CA 1
ATOM 548 C C . ALA A 1 69 ? 6.247 -2.492 -6.592 1.00 96.56 69 ALA A C 1
ATOM 550 O O . ALA A 1 69 ? 5.383 -1.706 -6.987 1.00 96.56 69 ALA A O 1
ATOM 551 N N . THR A 1 70 ? 7.541 -2.182 -6.532 1.00 94.94 70 THR A N 1
ATOM 552 C CA . THR A 1 70 ? 8.118 -0.888 -6.921 1.00 94.94 70 THR A CA 1
ATOM 553 C C . THR A 1 70 ? 9.163 -1.093 -8.012 1.00 94.94 70 THR A C 1
ATOM 555 O O . THR A 1 70 ? 10.062 -1.910 -7.815 1.00 94.94 70 THR A O 1
ATOM 558 N N . ASP A 1 71 ? 9.084 -0.324 -9.090 1.00 95.44 71 ASP A N 1
ATOM 559 C CA . ASP A 1 71 ? 10.064 -0.266 -10.174 1.00 95.44 71 ASP A CA 1
ATOM 560 C C . ASP A 1 71 ? 10.598 1.169 -10.289 1.00 95.44 71 ASP A C 1
ATOM 562 O O . ASP A 1 71 ? 9.829 2.113 -10.487 1.00 95.44 71 ASP A O 1
ATOM 566 N N . VAL A 1 72 ? 11.894 1.351 -10.043 1.00 93.44 72 VAL A N 1
ATOM 567 C CA . VAL A 1 72 ? 12.508 2.663 -9.794 1.00 93.44 72 VAL A CA 1
ATOM 568 C C . VAL A 1 72 ? 13.547 2.970 -10.868 1.00 93.44 72 VAL A C 1
ATOM 570 O O . VAL A 1 72 ? 14.398 2.129 -11.144 1.00 93.44 72 VAL A O 1
ATOM 573 N N . PHE A 1 73 ? 13.503 4.183 -11.429 1.00 90.31 73 PHE A N 1
ATOM 574 C CA . PHE A 1 73 ? 14.306 4.582 -12.599 1.00 90.31 73 PHE A CA 1
ATOM 575 C C . PHE A 1 73 ? 15.310 5.719 -12.340 1.00 90.31 73 PHE A C 1
ATOM 577 O O . PHE A 1 73 ? 16.000 6.131 -13.272 1.00 90.31 73 PHE A O 1
ATOM 584 N N . ASP A 1 74 ? 15.384 6.235 -11.111 1.00 85.38 74 ASP A N 1
ATOM 585 C CA . ASP A 1 74 ? 16.354 7.247 -10.666 1.00 85.38 74 ASP A CA 1
ATOM 586 C C . ASP A 1 74 ? 17.306 6.714 -9.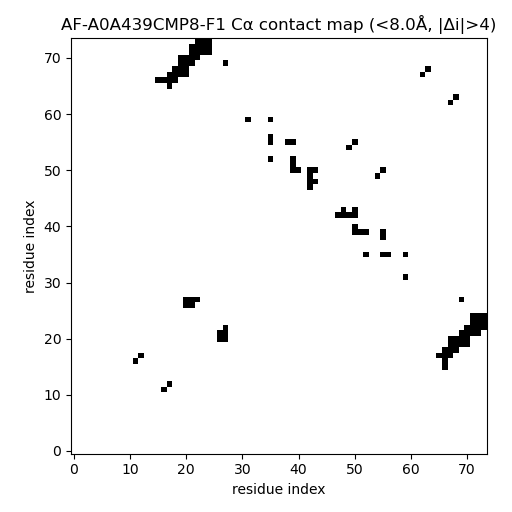589 1.00 85.38 74 ASP A C 1
ATOM 588 O O . ASP A 1 74 ? 17.221 5.524 -9.209 1.00 85.38 74 ASP A O 1
#

pLDDT: mean 88.7, std 13.32, range [46.66, 97.19]

InterPro domains:
  IPR039261 Ferredoxin-NADP reductase (FNR), nucleotide-binding domain [G3DSA:3.40.50.80] (3-74)

Mean predicted aligned error: 5.14 Å

Solvent-accessible surface area (backbone atoms only — not comparable to full-atom values): 4380 Å² total; per-residue (Å²): 123,76,70,74,61,69,48,52,64,53,54,40,49,76,68,71,49,72,46,81,45,75,43,44,64,68,55,53,53,51,52,51,55,51,52,41,51,55,50,33,53,55,28,55,76,72,66,46,88,87,42,48,71,65,63,42,46,52,53,53,61,70,30,55,83,76,42,30,48,78,48,69,80,112

Secondary structure (DSSP, 8-state):
-THHHHHHHHHHHHTT--EEEEE-HHHHHHHHHHHHHHHHHHHHHHT-S---HHHHHHHHHHTBTTTEEEEE--

Foldseek 3Di:
DVVVVVCPVVVCVVVLAAEEAEEAPVSVVVVLVVQLVVVLVVCVVVVNPPSDSVVSSVVVVVCEVPRYYYHHDD